Protein AF-A0A7C5TDI0-F1 (afdb_monomer_lite)

Foldseek 3Di:
DDDPPPPPPDFFEDDAADDQDPVADLVLLQVLQVVLLVCVLVVHHLCVDPSNVPRPLVRQVVRQLVQVVVPGLEYEGNCSDDQLCLPVVQQVVQVVVVHSDRDPSSNDDSSVVSCVVCFVVSCVVNVHPGHHYDYDHDDPVNSCCVPPVPDD

Structure (mmCIF, N/CA/C/O backbone):
data_AF-A0A7C5TDI0-F1
#
_entry.id   AF-A0A7C5TDI0-F1
#
loop_
_atom_site.group_PDB
_atom_site.id
_atom_site.type_symbol
_atom_site.label_atom_id
_atom_site.label_alt_id
_atom_site.label_comp_id
_atom_site.label_asym_id
_atom_site.label_entity_id
_atom_site.label_seq_id
_atom_site.pdbx_PDB_ins_code
_atom_site.Cartn_x
_atom_site.Cartn_y
_atom_site.Cartn_z
_atom_site.occupancy
_atom_site.B_iso_or_equiv
_atom_site.auth_seq_id
_atom_site.auth_comp_id
_atom_site.auth_asym_id
_atom_site.auth_atom_id
_atom_site.pdbx_PDB_model_num
ATOM 1 N N . MET A 1 1 ? 0.616 -26.001 42.885 1.00 41.47 1 MET A N 1
ATOM 2 C CA . MET A 1 1 ? 1.017 -24.907 41.976 1.00 41.47 1 MET A CA 1
ATOM 3 C C . MET A 1 1 ? 0.473 -25.224 40.598 1.00 41.47 1 MET A C 1
ATOM 5 O O . MET A 1 1 ? 1.029 -26.074 39.916 1.00 41.47 1 MET A O 1
ATOM 9 N N . ALA A 1 2 ? -0.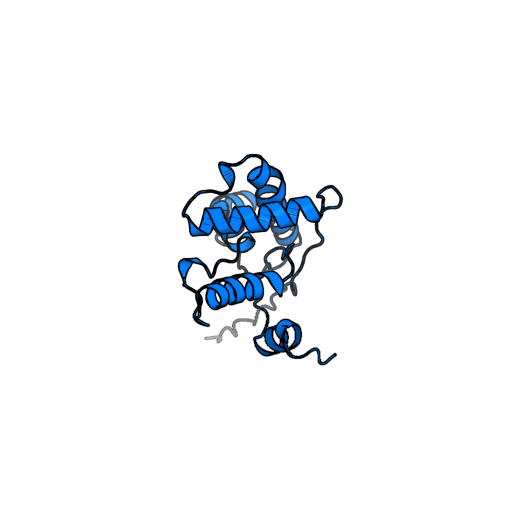681 -24.650 40.252 1.00 41.53 2 ALA A N 1
ATOM 10 C CA . ALA A 1 2 ? -1.329 -24.914 38.975 1.00 41.53 2 ALA A CA 1
ATOM 11 C C . ALA A 1 2 ? -0.509 -24.274 37.848 1.00 41.53 2 ALA A C 1
ATOM 13 O O . ALA A 1 2 ? -0.346 -23.057 37.801 1.00 41.53 2 ALA A O 1
ATOM 14 N N . SER A 1 3 ? 0.031 -25.126 36.980 1.00 50.91 3 SER A N 1
ATOM 15 C CA . SER A 1 3 ? 0.552 -24.759 35.669 1.00 50.91 3 SER A CA 1
ATOM 16 C C . SER A 1 3 ? -0.575 -24.084 34.893 1.00 50.91 3 SER A C 1
ATOM 18 O O . SER A 1 3 ? -1.553 -24.731 34.514 1.00 50.91 3 SER A O 1
ATOM 20 N N . VAL A 1 4 ? -0.480 -22.765 34.726 1.00 52.19 4 VAL A N 1
ATOM 21 C CA . VAL A 1 4 ? -1.375 -22.017 33.848 1.00 52.19 4 VAL A CA 1
ATOM 22 C C . VAL A 1 4 ? -1.008 -22.427 32.430 1.00 52.19 4 VAL A C 1
ATOM 24 O O . VAL A 1 4 ? -0.027 -21.949 31.861 1.00 52.19 4 VAL A O 1
ATOM 27 N N . ILE A 1 5 ? -1.794 -23.344 31.869 1.00 56.75 5 ILE A N 1
ATOM 28 C CA . ILE A 1 5 ? -1.892 -23.523 30.426 1.00 56.75 5 ILE A CA 1
ATOM 29 C C . ILE A 1 5 ? -2.275 -22.145 29.894 1.00 56.75 5 ILE A C 1
ATOM 31 O O . ILE A 1 5 ? -3.407 -21.698 30.068 1.00 56.75 5 ILE A O 1
ATOM 35 N N . LYS A 1 6 ? -1.300 -21.429 29.332 1.00 57.75 6 LYS A N 1
ATOM 36 C CA . LYS A 1 6 ? -1.540 -20.196 28.590 1.00 57.75 6 LYS A CA 1
ATOM 37 C C . LYS A 1 6 ? -2.499 -20.606 27.478 1.00 57.75 6 LYS A C 1
ATOM 39 O O . LYS A 1 6 ? -2.096 -21.352 26.586 1.00 57.75 6 LYS A O 1
ATOM 44 N N . SER A 1 7 ? -3.778 -20.252 27.601 1.00 61.66 7 SER A N 1
ATOM 45 C CA . SER A 1 7 ? -4.756 -20.554 26.564 1.00 61.66 7 SER A CA 1
ATOM 46 C C . SER A 1 7 ? -4.186 -20.010 25.258 1.00 61.66 7 SER A C 1
ATOM 48 O O . SER A 1 7 ? -3.760 -18.855 25.197 1.00 61.66 7 SER A O 1
ATOM 50 N N . MET A 1 8 ? -4.072 -20.857 24.234 1.00 63.47 8 MET A N 1
ATOM 51 C CA . MET A 1 8 ? -3.774 -20.360 22.897 1.00 63.47 8 MET A CA 1
ATOM 52 C C . MET A 1 8 ? -4.956 -19.484 22.506 1.00 63.47 8 MET A C 1
ATOM 54 O O . MET A 1 8 ? -6.028 -19.985 22.173 1.00 63.47 8 MET A O 1
ATOM 58 N N . GLN A 1 9 ? -4.780 -18.174 22.648 1.00 83.25 9 GLN A N 1
ATOM 59 C CA . GLN A 1 9 ? -5.750 -17.200 22.196 1.00 83.25 9 GLN A CA 1
ATOM 60 C C . GLN A 1 9 ? -5.801 -17.312 20.673 1.00 83.25 9 GLN A C 1
ATOM 62 O O . GLN A 1 9 ? -4.786 -17.137 19.998 1.00 83.25 9 GLN A O 1
ATOM 67 N N . VAL A 1 10 ? -6.964 -17.694 20.149 1.00 90.25 10 VAL A N 1
ATOM 68 C CA . VAL A 1 10 ? -7.213 -17.685 18.708 1.00 90.25 10 VAL A CA 1
ATOM 69 C C . VAL A 1 10 ? -7.169 -16.230 18.264 1.00 90.25 10 VAL A C 1
ATOM 71 O O . VAL A 1 10 ? -7.872 -15.405 18.842 1.00 90.25 10 VAL A O 1
ATOM 74 N N . LEU A 1 11 ? -6.320 -15.935 17.282 1.00 93.19 11 LEU A N 1
ATOM 75 C CA . LEU A 1 11 ? -6.242 -14.620 16.656 1.00 93.19 11 LEU A CA 1
ATOM 76 C C . LEU A 1 11 ? -7.065 -14.631 15.371 1.00 93.19 11 LEU A C 1
ATOM 78 O O . LEU A 1 11 ? -7.027 -15.607 14.618 1.00 93.19 11 LEU A O 1
ATOM 82 N N . VAL A 1 12 ? -7.773 -13.540 15.122 1.00 94.31 12 VAL A N 1
ATOM 83 C CA . VAL A 1 12 ? -8.529 -13.288 13.900 1.00 94.31 12 VAL A CA 1
ATOM 84 C C . VAL A 1 12 ? -7.743 -12.312 13.032 1.00 94.31 12 VAL A C 1
ATOM 86 O O . VAL A 1 12 ? -7.394 -11.211 13.465 1.00 94.31 12 VAL A O 1
ATOM 89 N N . ASP A 1 13 ? -7.466 -12.717 11.798 1.00 94.94 13 ASP A N 1
ATOM 90 C CA . ASP A 1 13 ? -6.820 -11.885 10.791 1.00 94.94 13 ASP A CA 1
ATOM 91 C C . ASP A 1 13 ? -7.668 -11.786 9.520 1.00 94.94 13 ASP A C 1
ATOM 93 O O . ASP A 1 13 ? -8.757 -12.357 9.410 1.00 94.94 13 ASP A O 1
ATOM 97 N N . ASP A 1 14 ? -7.164 -11.029 8.552 1.00 94.38 14 ASP A N 1
ATOM 98 C CA . ASP A 1 14 ? -7.661 -11.049 7.189 1.00 94.38 14 ASP A CA 1
ATOM 99 C C . ASP A 1 14 ? -6.590 -11.500 6.184 1.00 94.38 14 ASP A C 1
ATOM 101 O O . ASP A 1 14 ? -5.370 -11.450 6.398 1.00 94.38 14 ASP A O 1
ATOM 105 N N . VAL A 1 15 ? -7.070 -12.005 5.046 1.00 90.94 15 VAL A N 1
ATOM 106 C CA . VAL A 1 15 ? -6.216 -12.648 4.038 1.00 90.94 15 VAL A CA 1
ATOM 107 C C . VAL A 1 15 ? -5.424 -11.617 3.226 1.00 90.94 15 VAL A C 1
ATOM 109 O O . VAL A 1 15 ? -4.287 -11.885 2.832 1.00 90.94 15 VAL A O 1
ATOM 112 N N . GLY A 1 16 ? -5.983 -10.425 2.993 1.00 87.94 16 GLY A N 1
ATOM 113 C CA . GLY A 1 16 ? -5.320 -9.407 2.181 1.00 87.94 16 GLY A CA 1
ATOM 114 C C . GLY A 1 16 ? -6.200 -8.223 1.798 1.00 87.94 16 GLY A C 1
ATOM 115 O O . GLY A 1 16 ? -6.639 -7.454 2.659 1.00 87.94 16 GLY A O 1
ATOM 116 N N . SER A 1 17 ? -6.394 -8.066 0.488 1.00 93.06 17 SER A N 1
ATOM 117 C CA . SER A 1 17 ? -6.887 -6.840 -0.134 1.00 93.06 17 SER A CA 1
ATOM 118 C C . SER A 1 17 ? -8.190 -6.304 0.436 1.00 93.06 17 SER A C 1
ATOM 120 O O . SER A 1 17 ? -9.145 -7.037 0.686 1.00 93.06 17 SER A O 1
ATOM 122 N N . PHE A 1 18 ? -8.224 -4.989 0.582 1.00 95.94 18 PHE A N 1
ATOM 123 C CA . PHE A 1 18 ? -9.392 -4.194 0.896 1.00 95.94 18 PHE A CA 1
ATOM 124 C C . PHE A 1 18 ? -9.895 -3.530 -0.390 1.00 95.94 18 PHE A C 1
ATOM 126 O O . PHE A 1 18 ? -9.072 -3.139 -1.220 1.00 95.94 18 PHE A O 1
ATOM 133 N N . PRO A 1 19 ? -11.215 -3.392 -0.593 1.00 95.56 19 PRO A N 1
ATOM 134 C CA . PRO A 1 19 ? -11.728 -2.723 -1.780 1.00 95.56 19 PRO A CA 1
ATOM 135 C C . PRO A 1 19 ? -11.233 -1.277 -1.836 1.00 95.56 19 PRO A C 1
ATOM 137 O O . PRO A 1 19 ? -11.282 -0.547 -0.841 1.00 95.56 19 PRO A O 1
ATOM 140 N N . LEU A 1 20 ? -10.771 -0.858 -3.014 1.00 97.06 20 LEU A N 1
ATOM 141 C CA . LEU A 1 20 ? -10.493 0.549 -3.264 1.00 97.06 20 LEU A CA 1
ATOM 142 C C . LEU A 1 20 ? -11.806 1.334 -3.114 1.00 97.06 20 LEU A C 1
ATOM 144 O O . LEU A 1 20 ? -12.800 0.918 -3.706 1.00 97.06 20 LEU A O 1
ATOM 148 N N . PRO A 1 21 ? -11.837 2.443 -2.355 1.00 95.50 21 PRO A N 1
ATOM 149 C CA . PRO A 1 21 ? -13.068 3.207 -2.191 1.00 95.50 21 PRO A CA 1
ATOM 150 C C . PRO A 1 21 ? -13.610 3.719 -3.533 1.00 95.50 21 PRO A C 1
ATOM 152 O O . PRO A 1 21 ? -12.839 4.226 -4.344 1.00 95.50 21 PRO A O 1
ATOM 155 N N . ASP A 1 22 ? -14.930 3.660 -3.733 1.00 94.56 22 ASP A N 1
ATOM 156 C CA . ASP A 1 22 ? -15.588 3.966 -5.020 1.00 94.56 22 ASP A CA 1
ATOM 157 C C . ASP A 1 22 ? -15.311 5.382 -5.551 1.00 94.56 22 ASP A C 1
ATOM 159 O O . ASP A 1 22 ? -15.330 5.629 -6.756 1.00 94.56 22 ASP A O 1
ATOM 163 N N . PHE A 1 23 ? -15.034 6.331 -4.654 1.00 92.50 23 PHE A N 1
ATOM 164 C CA . PHE A 1 23 ? -14.698 7.712 -5.009 1.00 92.50 23 PHE A CA 1
ATOM 165 C C . PHE A 1 23 ? -13.237 7.894 -5.461 1.00 92.50 23 PHE A C 1
ATOM 167 O O . PHE A 1 23 ? -12.849 8.999 -5.844 1.00 92.50 23 PHE A O 1
ATOM 174 N N . VAL A 1 24 ? -12.408 6.848 -5.397 1.00 96.62 24 VAL A N 1
ATOM 175 C CA . VAL A 1 24 ? -11.006 6.871 -5.825 1.00 96.62 24 VAL A CA 1
ATOM 176 C C . VAL A 1 24 ? -10.887 6.233 -7.205 1.00 96.62 24 VAL A C 1
ATOM 178 O O . VAL A 1 24 ? -11.070 5.031 -7.379 1.00 96.62 24 VAL A O 1
ATOM 181 N N . GLU A 1 25 ? -10.503 7.028 -8.203 1.00 97.75 25 GLU A N 1
ATOM 182 C CA . 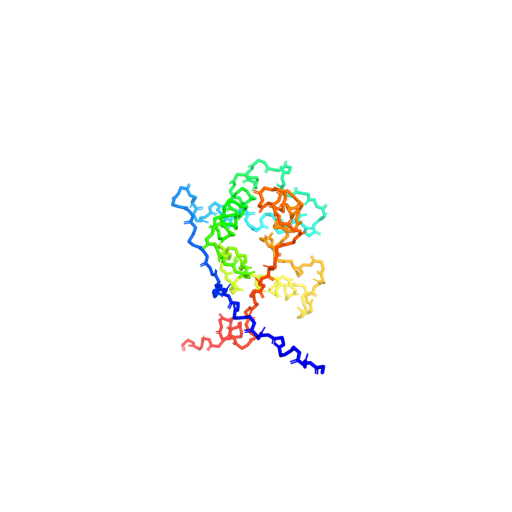GLU A 1 25 ? -10.255 6.506 -9.546 1.00 97.75 25 GLU A CA 1
ATOM 183 C C . GLU A 1 25 ? -9.039 5.561 -9.551 1.00 97.75 25 GLU A C 1
ATOM 185 O O . GLU A 1 25 ? -7.934 5.936 -9.147 1.00 97.75 25 GLU A O 1
ATOM 190 N N . ARG A 1 26 ? -9.217 4.342 -10.085 1.00 97.88 26 ARG A N 1
ATOM 191 C CA . ARG A 1 26 ? -8.160 3.319 -10.165 1.00 97.88 26 ARG A CA 1
ATOM 192 C C . ARG A 1 26 ? -6.866 3.844 -10.786 1.00 97.88 26 ARG A C 1
ATOM 194 O O . ARG A 1 26 ? -5.798 3.678 -10.203 1.00 97.88 26 ARG A O 1
ATOM 201 N N . LYS A 1 27 ? -6.957 4.505 -11.944 1.00 98.12 27 LYS A N 1
ATOM 202 C CA . LYS A 1 27 ? -5.784 5.026 -12.664 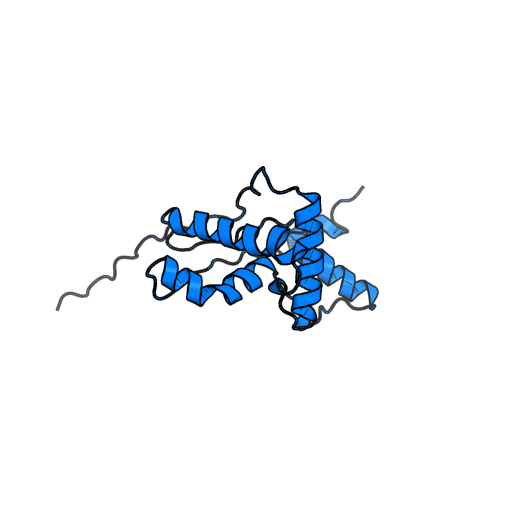1.00 98.12 27 LYS A CA 1
ATOM 203 C C . LYS A 1 27 ? -5.054 6.106 -11.866 1.00 98.12 27 LYS A C 1
ATOM 205 O O . LYS A 1 27 ? -3.825 6.142 -11.873 1.00 98.12 27 LYS A O 1
ATOM 210 N N . ALA A 1 28 ? -5.795 6.962 -11.161 1.00 98.31 28 ALA A N 1
ATOM 211 C CA . ALA A 1 28 ? -5.209 7.986 -10.305 1.00 98.31 28 ALA A CA 1
ATOM 212 C C . ALA A 1 28 ? -4.448 7.357 -9.130 1.00 98.31 28 ALA A C 1
ATOM 214 O O . ALA A 1 28 ? -3.314 7.760 -8.868 1.00 98.31 28 ALA A O 1
ATOM 215 N N . PHE A 1 29 ? -5.022 6.336 -8.482 1.00 98.62 29 PHE A N 1
ATOM 216 C CA . PHE A 1 29 ? -4.345 5.602 -7.412 1.00 98.62 29 PHE A CA 1
ATOM 217 C C . PHE A 1 29 ? -3.077 4.905 -7.914 1.00 98.62 29 PHE A C 1
ATOM 219 O O . PHE A 1 29 ? -2.033 5.023 -7.284 1.00 98.62 29 PHE A O 1
ATOM 226 N N . GLU A 1 30 ? -3.125 4.215 -9.056 1.00 98.44 30 GLU A N 1
ATOM 227 C CA . GLU A 1 30 ? -1.951 3.520 -9.607 1.00 98.44 30 GLU A CA 1
ATOM 228 C C . GLU A 1 30 ? -0.818 4.483 -9.968 1.00 98.44 30 GLU A C 1
ATOM 230 O O . GLU A 1 30 ? 0.341 4.232 -9.633 1.00 98.44 30 GLU A O 1
ATOM 235 N N . LYS A 1 31 ? -1.152 5.625 -10.582 1.00 98.50 31 LYS A N 1
ATOM 236 C CA . LYS A 1 31 ? -0.182 6.693 -10.845 1.00 98.50 31 LYS A CA 1
ATOM 237 C C . LYS A 1 31 ? 0.418 7.227 -9.543 1.00 98.50 31 LYS A C 1
ATOM 239 O O . LYS A 1 31 ? 1.635 7.382 -9.445 1.00 98.50 31 LYS A O 1
ATOM 244 N N . ALA A 1 32 ? -0.424 7.496 -8.545 1.00 98.50 32 ALA A N 1
ATOM 245 C CA . ALA A 1 32 ? 0.015 7.999 -7.250 1.00 98.50 32 ALA A CA 1
ATOM 246 C C . ALA A 1 32 ? 0.887 6.977 -6.505 1.00 98.50 32 ALA A C 1
ATOM 248 O O . ALA A 1 32 ? 1.904 7.354 -5.937 1.00 98.50 32 ALA A O 1
ATOM 249 N N . TYR A 1 33 ? 0.567 5.685 -6.575 1.00 98.56 33 TYR A N 1
ATOM 250 C CA . TYR A 1 33 ? 1.377 4.610 -6.005 1.00 98.56 33 TYR A CA 1
ATOM 251 C C . TYR A 1 33 ? 2.788 4.583 -6.612 1.00 98.56 33 TYR A C 1
ATOM 253 O O . TYR A 1 33 ? 3.776 4.565 -5.875 1.00 98.56 33 TYR A O 1
ATOM 261 N N . ALA A 1 34 ? 2.904 4.623 -7.945 1.00 97.88 34 ALA A N 1
ATOM 262 C CA . ALA A 1 34 ? 4.199 4.609 -8.630 1.00 97.88 34 ALA A CA 1
ATOM 263 C C . ALA A 1 34 ? 5.049 5.845 -8.279 1.00 97.88 34 ALA A C 1
ATOM 265 O O . ALA A 1 34 ? 6.235 5.731 -7.962 1.00 97.88 34 ALA A O 1
ATOM 266 N N . MET A 1 35 ? 4.428 7.026 -8.262 1.00 98.25 35 MET A N 1
ATOM 267 C CA . MET A 1 35 ? 5.077 8.275 -7.854 1.00 98.25 35 MET A CA 1
ATOM 268 C C . MET A 1 35 ? 5.479 8.266 -6.367 1.00 98.25 35 MET A C 1
ATOM 270 O O . MET A 1 35 ? 6.581 8.697 -6.027 1.00 98.25 35 MET A O 1
ATOM 274 N N . ALA A 1 36 ? 4.631 7.739 -5.478 1.00 98.25 36 ALA A N 1
ATOM 275 C CA . ALA A 1 36 ? 4.941 7.596 -4.058 1.00 98.25 36 ALA A CA 1
ATOM 276 C C . ALA A 1 36 ? 6.127 6.654 -3.840 1.00 98.25 36 ALA A C 1
ATOM 278 O O . ALA A 1 36 ? 7.027 6.989 -3.074 1.00 98.25 36 ALA A O 1
ATOM 279 N N . ARG A 1 37 ? 6.183 5.524 -4.561 1.00 97.94 37 ARG A N 1
ATOM 280 C CA . ARG A 1 37 ? 7.347 4.630 -4.547 1.00 97.94 37 ARG A CA 1
ATOM 281 C C . ARG A 1 37 ? 8.621 5.386 -4.913 1.00 97.94 37 ARG A C 1
ATOM 283 O O . ARG A 1 37 ? 9.583 5.312 -4.158 1.00 97.94 37 ARG A O 1
ATOM 290 N N . ALA A 1 38 ? 8.624 6.125 -6.024 1.00 97.06 38 ALA A N 1
ATOM 291 C CA . ALA A 1 38 ? 9.797 6.881 -6.462 1.00 97.06 38 ALA A CA 1
ATOM 292 C C . ALA A 1 38 ? 10.278 7.873 -5.389 1.00 97.06 38 ALA A C 1
ATOM 294 O O . ALA A 1 38 ? 11.458 7.887 -5.050 1.00 97.06 38 ALA A O 1
ATOM 295 N N . ARG A 1 39 ? 9.359 8.632 -4.778 1.00 97.50 39 ARG A N 1
ATOM 296 C CA . ARG A 1 39 ? 9.701 9.562 -3.689 1.00 97.50 39 ARG A CA 1
ATOM 297 C C . ARG A 1 39 ? 10.264 8.858 -2.459 1.00 97.50 39 ARG A C 1
ATOM 299 O O . ARG A 1 39 ? 11.275 9.309 -1.933 1.00 97.50 39 ARG A O 1
ATOM 306 N N . ILE A 1 40 ? 9.655 7.750 -2.029 1.00 97.19 40 ILE A N 1
ATOM 307 C CA . ILE A 1 40 ? 10.133 6.983 -0.869 1.00 97.19 40 ILE A CA 1
ATOM 308 C C . ILE A 1 40 ? 11.547 6.447 -1.125 1.00 97.19 40 ILE A C 1
ATOM 310 O O . ILE A 1 40 ? 12.401 6.546 -0.249 1.00 97.19 40 ILE A O 1
ATOM 314 N N . VAL A 1 41 ? 11.814 5.933 -2.331 1.00 96.75 41 VAL A N 1
ATOM 315 C CA . VAL A 1 41 ? 13.152 5.475 -2.748 1.00 96.75 41 VAL A CA 1
ATOM 316 C C . VAL A 1 41 ? 14.175 6.620 -2.715 1.00 96.75 41 VAL A C 1
ATOM 318 O O . VAL A 1 41 ? 15.328 6.411 -2.347 1.00 96.75 41 VAL A O 1
ATOM 321 N N . GLU A 1 42 ? 13.757 7.840 -3.058 1.00 96.31 42 GLU A N 1
ATOM 322 C CA . GLU A 1 42 ? 14.573 9.060 -2.966 1.00 96.31 42 GLU A CA 1
ATOM 323 C C . GLU A 1 42 ? 14.689 9.627 -1.537 1.00 96.31 42 GLU A C 1
ATOM 325 O O . GLU A 1 42 ? 15.352 10.646 -1.340 1.00 96.31 42 GLU A O 1
ATOM 330 N N . GLY A 1 43 ? 14.047 9.010 -0.539 1.00 95.25 43 GLY A N 1
ATOM 331 C CA . GLY A 1 43 ? 14.026 9.496 0.843 1.00 95.25 43 GLY A CA 1
ATOM 332 C C . GLY A 1 43 ? 13.151 10.736 1.065 1.00 95.25 43 GLY A C 1
ATOM 333 O O . GLY A 1 43 ? 13.322 11.430 2.064 1.00 95.25 43 GLY A O 1
ATOM 334 N N . LYS A 1 44 ? 12.227 11.034 0.144 1.00 96.25 44 LYS A N 1
ATOM 335 C CA . LYS A 1 44 ? 11.275 12.152 0.235 1.00 96.25 44 LYS A CA 1
ATOM 336 C C . LYS A 1 44 ? 9.938 11.679 0.797 1.00 96.25 44 LYS A C 1
ATOM 338 O O . LYS A 1 44 ? 9.480 10.584 0.468 1.00 96.25 44 LYS A O 1
ATOM 343 N N . ASP A 1 45 ? 9.269 12.532 1.570 1.00 94.81 45 ASP A N 1
ATOM 344 C CA . ASP A 1 45 ? 7.922 12.241 2.059 1.00 94.81 45 ASP A CA 1
ATOM 345 C C . ASP A 1 45 ? 6.907 12.372 0.897 1.00 94.81 45 ASP A C 1
ATOM 347 O O . ASP A 1 45 ? 6.898 13.383 0.178 1.00 94.81 45 ASP A O 1
ATOM 351 N N . PRO A 1 46 ? 6.059 11.356 0.638 1.00 94.00 46 PRO A N 1
ATOM 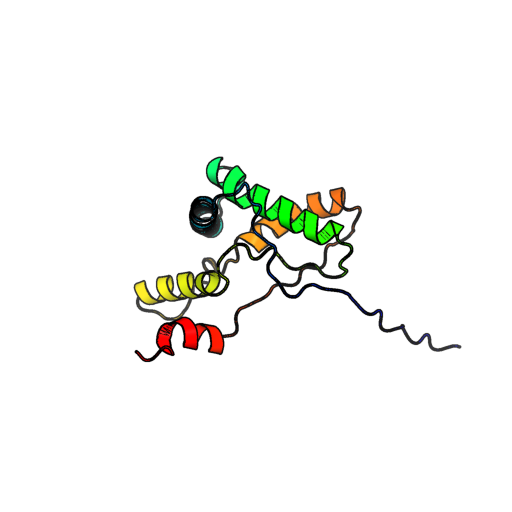352 C CA . PRO A 1 46 ? 4.939 11.483 -0.289 1.00 94.00 46 PRO A CA 1
ATOM 353 C C . PRO A 1 46 ? 3.923 12.557 0.117 1.00 94.00 46 PRO A C 1
ATOM 355 O O . PRO A 1 46 ? 3.220 13.058 -0.753 1.00 94.00 46 PRO A O 1
ATOM 358 N N . LYS A 1 47 ? 3.835 12.926 1.402 1.00 95.06 47 LYS A N 1
ATOM 359 C CA . LYS A 1 47 ? 2.888 13.938 1.900 1.00 95.06 47 LYS A CA 1
ATOM 360 C C . LYS A 1 47 ? 3.177 15.356 1.405 1.00 95.06 47 LYS A C 1
ATOM 362 O O . LYS A 1 47 ? 2.265 16.176 1.410 1.00 95.06 47 LYS A O 1
ATOM 367 N N . ASP A 1 48 ? 4.399 15.625 0.944 1.00 95.06 48 ASP A N 1
ATOM 368 C CA . ASP A 1 48 ? 4.792 16.928 0.389 1.00 95.06 48 ASP A CA 1
ATOM 369 C C . ASP A 1 48 ? 4.152 17.220 -0.981 1.00 95.06 48 ASP A C 1
ATOM 371 O O . ASP A 1 48 ? 4.257 18.330 -1.498 1.00 95.06 48 ASP A O 1
ATOM 375 N N . ASP A 1 49 ? 3.530 16.217 -1.605 1.00 97.81 49 ASP A N 1
ATOM 376 C CA . ASP A 1 49 ? 2.858 16.327 -2.894 1.00 97.81 49 ASP A CA 1
ATOM 377 C C . ASP A 1 49 ? 1.345 16.153 -2.696 1.00 97.81 49 ASP A C 1
ATOM 379 O O . ASP A 1 49 ? 0.878 15.111 -2.237 1.00 97.81 49 ASP A O 1
ATOM 383 N N . GLU A 1 50 ? 0.559 17.176 -3.045 1.00 98.06 50 GLU A N 1
ATOM 384 C CA . GLU A 1 50 ? -0.895 17.180 -2.832 1.00 98.06 50 GLU A CA 1
ATOM 385 C C . GLU A 1 50 ? -1.604 16.039 -3.581 1.00 98.06 50 GLU A C 1
ATOM 387 O O . GLU A 1 50 ? -2.553 15.431 -3.069 1.00 98.06 50 GLU A O 1
ATOM 392 N N . PHE A 1 51 ? -1.125 15.695 -4.781 1.00 98.25 51 PHE A N 1
ATOM 393 C CA . PHE A 1 51 ? -1.686 14.601 -5.565 1.00 98.25 51 PHE A CA 1
ATOM 394 C C . PHE A 1 51 ? -1.438 13.256 -4.873 1.00 98.25 51 PHE A C 1
ATOM 396 O O . PHE A 1 51 ? -2.357 12.433 -4.801 1.00 98.25 51 PHE A O 1
ATOM 403 N N . LEU A 1 52 ? -0.246 13.039 -4.317 1.00 98.44 52 LEU A N 1
ATOM 404 C CA . LEU A 1 52 ? 0.073 11.838 -3.540 1.00 98.44 52 LEU A CA 1
ATOM 405 C C . LEU A 1 52 ? -0.658 11.788 -2.203 1.00 98.44 52 LEU A C 1
ATOM 407 O O . LEU A 1 52 ? -1.170 10.731 -1.821 1.00 98.44 52 LEU A O 1
ATOM 411 N N . LEU A 1 53 ? -0.754 12.924 -1.514 1.00 98.19 53 LEU A N 1
ATOM 412 C CA . LEU A 1 53 ? -1.475 13.037 -0.256 1.00 98.19 53 LEU A CA 1
ATOM 413 C C . LEU A 1 53 ? -2.935 12.602 -0.437 1.00 98.19 53 LEU A C 1
ATOM 415 O O . LEU A 1 53 ? -3.436 11.760 0.312 1.00 98.19 53 LEU A O 1
ATOM 419 N N . ARG A 1 54 ? -3.602 13.125 -1.474 1.00 97.88 54 ARG A N 1
ATOM 420 C CA . ARG A 1 54 ? -5.017 12.856 -1.751 1.00 97.88 54 ARG A CA 1
ATOM 421 C C . ARG A 1 54 ? -5.268 11.461 -2.313 1.00 97.88 54 ARG A C 1
ATOM 423 O O . ARG A 1 54 ? -6.163 10.776 -1.830 1.00 97.88 54 ARG A O 1
ATOM 430 N N . ASN A 1 55 ? -4.524 11.056 -3.342 1.00 98.25 55 ASN A N 1
ATOM 431 C CA . ASN A 1 55 ? -4.860 9.867 -4.136 1.00 98.25 55 ASN A CA 1
ATOM 432 C C . ASN A 1 55 ? -4.130 8.598 -3.678 1.00 98.25 55 ASN A C 1
ATOM 434 O O . ASN A 1 55 ? -4.427 7.526 -4.194 1.00 98.25 55 ASN A O 1
ATOM 438 N N . PHE A 1 56 ? -3.198 8.696 -2.726 1.00 98.56 56 PHE A N 1
ATOM 439 C CA . PHE A 1 56 ? -2.467 7.544 -2.202 1.00 98.56 56 PHE A CA 1
ATOM 440 C C . PHE A 1 56 ? -2.430 7.529 -0.670 1.00 98.56 56 PHE A C 1
ATOM 442 O O . PHE A 1 56 ? -3.043 6.654 -0.062 1.00 98.56 56 PHE A O 1
ATOM 449 N N . HIS A 1 57 ? -1.784 8.509 -0.030 1.00 98.38 57 HIS A N 1
ATOM 450 C CA . HIS A 1 57 ? -1.558 8.499 1.422 1.00 98.38 57 HIS A CA 1
ATOM 451 C C . HIS A 1 57 ? -2.869 8.416 2.220 1.00 98.38 57 HIS A C 1
ATOM 453 O O . HIS A 1 57 ? -3.057 7.503 3.026 1.00 98.38 57 HIS A O 1
ATOM 459 N N . ASN A 1 58 ? -3.805 9.337 1.969 1.00 97.94 58 ASN A N 1
ATOM 460 C CA . ASN A 1 58 ? -5.074 9.381 2.697 1.00 97.94 58 ASN A CA 1
ATOM 461 C C . ASN A 1 58 ? -5.958 8.166 2.396 1.00 97.94 58 ASN A C 1
ATOM 463 O O . ASN A 1 58 ? -6.638 7.679 3.296 1.00 97.94 58 ASN A O 1
ATOM 467 N N . VAL A 1 59 ? -5.908 7.639 1.169 1.00 98.44 59 VAL A N 1
ATOM 468 C CA . VAL A 1 59 ? -6.653 6.434 0.770 1.00 98.44 59 VAL A CA 1
ATOM 469 C C . VAL A 1 59 ? -6.154 5.210 1.538 1.00 98.44 59 VAL A C 1
ATOM 471 O O . VAL A 1 59 ? -6.957 4.482 2.128 1.00 98.44 59 VAL A O 1
ATOM 474 N N . VAL A 1 60 ? -4.834 5.007 1.582 1.00 98.38 60 VAL A N 1
ATOM 475 C CA . VAL A 1 60 ? -4.201 3.902 2.318 1.00 98.38 60 VAL A CA 1
ATOM 476 C C . VAL A 1 60 ? -4.494 4.022 3.808 1.00 98.38 60 VAL A C 1
ATOM 478 O O . VAL A 1 60 ? -4.972 3.063 4.410 1.00 98.38 60 VAL A O 1
ATOM 481 N N . LYS A 1 61 ? -4.281 5.207 4.394 1.00 97.88 61 LYS A N 1
ATOM 482 C CA . LYS A 1 61 ? -4.545 5.457 5.815 1.00 97.88 61 LYS A CA 1
ATOM 483 C C . LYS A 1 61 ? -6.005 5.190 6.180 1.00 97.88 61 LYS A C 1
ATOM 485 O O . LYS A 1 61 ? -6.262 4.477 7.146 1.00 97.88 61 LYS A O 1
ATOM 490 N N . ALA A 1 62 ? -6.953 5.737 5.419 1.00 97.50 62 ALA A N 1
ATOM 491 C CA . ALA A 1 62 ? -8.378 5.560 5.687 1.00 97.50 62 ALA A CA 1
ATOM 492 C C . ALA A 1 62 ? -8.797 4.086 5.584 1.00 97.50 62 ALA A C 1
ATOM 494 O O . ALA A 1 62 ? -9.525 3.592 6.441 1.00 97.50 62 ALA A O 1
ATOM 495 N N . SER A 1 63 ? -8.286 3.370 4.580 1.00 97.94 63 SER A N 1
ATOM 496 C CA . SER A 1 63 ? -8.591 1.948 4.382 1.00 97.94 63 SER A CA 1
ATOM 497 C C . SER A 1 63 ? -7.994 1.078 5.485 1.00 97.94 63 SER A C 1
ATOM 499 O O . SER A 1 63 ? -8.674 0.210 6.021 1.00 97.94 63 SER A O 1
ATOM 501 N N . PHE A 1 64 ? -6.743 1.336 5.876 1.00 97.88 64 PHE A N 1
ATOM 502 C CA . PHE A 1 64 ? -6.109 0.621 6.981 1.00 97.88 64 PHE A CA 1
ATOM 503 C C . PHE A 1 64 ? -6.837 0.881 8.303 1.00 97.88 64 PHE A C 1
ATOM 505 O O . PHE A 1 64 ? -7.144 -0.059 9.029 1.00 97.88 64 PHE A O 1
ATOM 512 N N . MET A 1 65 ? -7.213 2.135 8.571 1.00 97.12 65 MET A N 1
ATOM 513 C CA . MET A 1 65 ? -8.007 2.495 9.746 1.00 97.12 65 MET A CA 1
ATOM 514 C C . MET A 1 65 ? -9.365 1.779 9.769 1.00 97.12 65 MET A C 1
ATOM 516 O O . MET A 1 65 ? -9.790 1.307 10.822 1.00 97.12 65 MET A O 1
ATOM 520 N N . ALA A 1 66 ? -10.042 1.665 8.622 1.00 96.38 66 ALA A N 1
ATOM 521 C CA . ALA A 1 66 ? -11.287 0.907 8.520 1.00 96.38 66 ALA A CA 1
ATOM 522 C C . ALA A 1 66 ? -11.084 -0.578 8.869 1.00 96.38 66 ALA A C 1
ATOM 524 O O . ALA A 1 66 ? -11.888 -1.135 9.613 1.00 96.38 66 ALA A O 1
ATOM 525 N N . LYS A 1 67 ? -9.986 -1.198 8.408 1.00 96.44 67 LYS A N 1
ATOM 526 C CA . LYS A 1 67 ? -9.636 -2.583 8.769 1.00 96.44 67 LYS A CA 1
ATOM 527 C C . LYS A 1 67 ? -9.332 -2.725 10.265 1.00 96.44 67 LYS A C 1
ATOM 529 O O . LYS A 1 67 ? -9.853 -3.639 10.892 1.00 96.44 67 LYS A O 1
ATOM 534 N N . CYS A 1 68 ? -8.576 -1.801 10.865 1.00 96.00 68 CYS A N 1
ATOM 535 C CA . CYS A 1 68 ? -8.318 -1.812 12.312 1.00 96.00 68 CYS A CA 1
ATOM 536 C C . CYS A 1 68 ? -9.614 -1.735 13.131 1.00 96.00 68 CYS A C 1
ATOM 538 O O . CYS A 1 68 ? -9.787 -2.459 14.107 1.00 96.00 68 CYS A O 1
ATOM 540 N N . LYS A 1 69 ? -10.560 -0.889 12.709 1.00 95.88 69 LYS A N 1
ATOM 541 C CA . LYS A 1 69 ? -11.853 -0.715 13.386 1.00 95.88 69 LYS A CA 1
ATOM 542 C C . LYS A 1 69 ? -12.825 -1.882 13.184 1.00 95.88 69 LYS A C 1
ATOM 544 O O . LYS A 1 69 ? -13.865 -1.903 13.833 1.00 95.88 69 LYS A O 1
ATOM 549 N N . ALA A 1 70 ? -12.498 -2.850 12.327 1.00 94.94 70 ALA A N 1
ATOM 550 C CA . ALA A 1 70 ? -13.314 -4.044 12.117 1.00 94.94 70 ALA A CA 1
ATOM 551 C C . ALA A 1 70 ? -13.175 -5.088 13.244 1.00 94.94 70 ALA A C 1
ATOM 553 O O . ALA A 1 70 ? -13.907 -6.074 13.240 1.00 94.94 70 ALA A O 1
ATOM 554 N N . GLY A 1 71 ? -12.263 -4.880 14.205 1.00 91.88 71 GLY A N 1
ATOM 555 C CA . GLY A 1 71 ? -12.064 -5.784 15.343 1.00 91.88 71 GLY A CA 1
ATOM 556 C C . GLY A 1 71 ? -11.144 -6.975 15.055 1.00 91.88 71 GLY A C 1
ATOM 557 O O . GLY A 1 71 ? -11.260 -7.998 15.721 1.00 91.88 71 GLY A O 1
ATOM 558 N N . LEU A 1 72 ? -10.256 -6.859 14.061 1.00 93.50 72 LEU A N 1
ATOM 559 C CA . LEU A 1 72 ? -9.225 -7.861 13.769 1.00 93.50 72 LEU A CA 1
ATOM 560 C C . LEU A 1 72 ? -8.076 -7.769 14.786 1.00 93.50 72 LEU A C 1
ATOM 562 O O . LEU A 1 72 ? -7.639 -6.668 15.123 1.00 93.50 72 LEU A O 1
ATOM 566 N N . ASP A 1 73 ? -7.534 -8.913 15.206 1.00 94.25 73 ASP A N 1
ATOM 567 C CA . ASP A 1 73 ? -6.363 -8.970 16.092 1.00 94.25 73 ASP A CA 1
ATOM 568 C C . ASP A 1 73 ? -5.063 -8.655 15.336 1.00 94.25 73 ASP A C 1
ATOM 570 O O . ASP A 1 73 ? -4.139 -8.038 15.874 1.00 94.25 73 ASP A O 1
ATOM 574 N N . VAL A 1 74 ? -4.980 -9.094 14.075 1.00 95.56 74 VAL A N 1
ATOM 575 C CA . VAL A 1 74 ? -3.847 -8.836 13.179 1.00 95.56 74 VAL A CA 1
ATOM 576 C C . VAL A 1 74 ? -4.375 -8.314 11.853 1.00 95.56 74 VAL A C 1
ATOM 578 O O . VAL A 1 74 ? -5.083 -9.008 11.129 1.00 95.56 74 VAL A O 1
ATOM 581 N N . VAL A 1 75 ? -4.007 -7.081 11.520 1.00 96.19 75 VAL A N 1
ATOM 582 C CA . VAL A 1 75 ? -4.545 -6.374 10.355 1.00 96.19 75 VAL A CA 1
ATOM 583 C C . VAL A 1 75 ? -3.561 -6.484 9.197 1.00 96.19 75 VAL A C 1
ATOM 585 O O . VAL A 1 75 ? -2.357 -6.315 9.389 1.00 96.19 75 VAL A O 1
ATOM 588 N N . ASN A 1 76 ? -4.031 -6.741 7.979 1.00 96.75 76 ASN A N 1
ATOM 589 C CA . ASN A 1 76 ? -3.208 -6.617 6.776 1.00 96.75 76 ASN A CA 1
ATOM 590 C C . ASN A 1 76 ? -3.197 -5.179 6.234 1.00 96.75 76 ASN A C 1
ATOM 592 O O . ASN A 1 76 ? -4.129 -4.403 6.453 1.00 96.75 76 ASN A O 1
ATOM 596 N N . TYR A 1 77 ? -2.166 -4.812 5.472 1.00 97.38 77 TYR A N 1
ATOM 597 C CA . TYR A 1 77 ? -2.215 -3.565 4.708 1.00 97.38 77 TYR A CA 1
ATOM 598 C C . TYR A 1 77 ? -3.301 -3.640 3.612 1.00 97.38 77 TYR A C 1
ATOM 600 O O . TYR A 1 77 ? -3.696 -4.739 3.216 1.00 97.38 77 TYR A O 1
ATOM 608 N N . PRO A 1 78 ? -3.823 -2.499 3.122 1.00 97.31 78 PRO A N 1
ATOM 609 C CA . PRO A 1 78 ? -4.977 -2.502 2.223 1.00 97.31 78 PRO A CA 1
ATOM 610 C C . PRO A 1 78 ? -4.774 -3.243 0.895 1.00 97.31 78 PRO A C 1
ATOM 612 O O . PRO A 1 78 ? -5.752 -3.762 0.375 1.00 97.31 78 PRO A O 1
ATOM 615 N N . GLN A 1 79 ? -3.549 -3.331 0.366 1.00 97.00 79 GLN A N 1
ATOM 616 C CA . GLN A 1 79 ? -3.231 -3.985 -0.918 1.00 97.00 79 GLN A CA 1
ATOM 617 C C . GLN A 1 79 ? -4.095 -3.454 -2.069 1.00 97.00 79 GLN A C 1
ATOM 619 O O . GLN A 1 79 ? -4.682 -4.210 -2.842 1.00 97.00 79 GLN A O 1
ATOM 624 N N . HIS A 1 80 ? -4.176 -2.129 -2.179 1.00 97.94 80 HIS A N 1
ATOM 625 C CA . HIS A 1 80 ? -4.911 -1.459 -3.255 1.00 97.94 80 HIS A CA 1
ATOM 626 C C . HIS A 1 80 ? -4.198 -1.544 -4.605 1.00 97.94 80 HIS A C 1
ATOM 628 O O . HIS A 1 80 ? -4.807 -1.297 -5.651 1.00 97.94 80 HIS A O 1
ATOM 634 N N . TYR A 1 81 ? -2.891 -1.795 -4.607 1.00 97.44 81 TYR A N 1
ATOM 635 C CA . TYR A 1 81 ? -2.113 -1.988 -5.828 1.00 97.44 81 TYR A CA 1
ATOM 636 C C . TYR A 1 81 ? -2.064 -3.457 -6.256 1.00 97.44 81 TYR A C 1
ATOM 638 O O . TYR A 1 81 ? -2.185 -4.357 -5.428 1.00 97.44 81 TYR A O 1
ATOM 646 N N . ASP A 1 82 ? -1.858 -3.708 -7.553 1.00 95.50 82 ASP A N 1
ATOM 647 C CA . ASP A 1 82 ? -1.702 -5.075 -8.053 1.00 95.50 82 ASP A CA 1
ATOM 648 C C . ASP A 1 82 ? -0.492 -5.736 -7.370 1.00 95.50 82 ASP A C 1
ATOM 650 O O . ASP A 1 82 ? 0.656 -5.292 -7.492 1.00 95.50 82 ASP A O 1
ATOM 654 N N . ILE A 1 83 ? -0.776 -6.807 -6.626 1.00 92.69 83 ILE A N 1
ATOM 655 C CA . ILE A 1 83 ? 0.202 -7.483 -5.776 1.00 92.69 83 ILE A CA 1
ATOM 656 C C . ILE A 1 83 ? 1.317 -8.159 -6.583 1.00 92.69 83 ILE A C 1
ATOM 658 O O . ILE A 1 83 ? 2.378 -8.423 -6.031 1.00 92.69 83 ILE A O 1
ATOM 662 N N . ARG A 1 84 ? 1.131 -8.438 -7.879 1.00 94.25 84 ARG A N 1
ATOM 663 C CA . ARG A 1 84 ? 2.204 -8.941 -8.748 1.00 94.25 84 ARG A CA 1
ATOM 664 C C . ARG A 1 84 ? 3.065 -7.775 -9.211 1.00 94.25 84 ARG A C 1
ATOM 666 O O . ARG A 1 84 ? 4.272 -7.799 -8.977 1.00 94.25 84 ARG A O 1
ATOM 673 N N . ARG A 1 85 ? 2.450 -6.717 -9.758 1.00 95.25 85 ARG A N 1
ATOM 674 C CA . ARG A 1 85 ? 3.146 -5.497 -10.218 1.00 95.25 85 ARG A CA 1
ATOM 675 C C . ARG A 1 85 ? 4.009 -4.875 -9.126 1.00 95.25 85 ARG A C 1
ATOM 677 O O . ARG A 1 85 ? 5.128 -4.457 -9.401 1.00 95.25 85 ARG A O 1
ATOM 684 N N . GLN A 1 86 ? 3.544 -4.902 -7.875 1.00 95.38 86 GLN A N 1
ATOM 685 C CA . GLN A 1 86 ? 4.305 -4.442 -6.710 1.00 95.38 86 GLN A CA 1
ATOM 686 C C . GLN A 1 86 ? 5.726 -5.031 -6.624 1.00 95.38 86 GLN A C 1
ATOM 688 O O . GLN A 1 86 ? 6.638 -4.335 -6.163 1.00 95.38 86 GLN A O 1
ATOM 693 N N . PHE A 1 87 ? 5.915 -6.283 -7.046 1.00 95.19 87 PHE A N 1
ATOM 694 C CA . PHE A 1 87 ? 7.215 -6.955 -7.042 1.00 95.19 87 PHE A CA 1
ATOM 695 C C . PHE A 1 87 ? 7.845 -7.010 -8.438 1.00 95.19 87 PHE A C 1
ATOM 697 O O . PHE A 1 87 ? 9.050 -6.804 -8.559 1.00 95.19 87 PHE A O 1
ATOM 704 N N . THR A 1 88 ? 7.069 -7.240 -9.503 1.00 94.12 88 THR A N 1
ATOM 705 C CA . THR A 1 88 ? 7.636 -7.370 -10.856 1.00 94.12 88 THR A CA 1
ATOM 706 C C . THR A 1 88 ? 8.204 -6.055 -11.382 1.00 94.12 88 THR A C 1
ATOM 708 O O . THR A 1 88 ? 9.247 -6.074 -12.025 1.00 94.12 88 THR A O 1
ATOM 711 N N . GLU A 1 89 ? 7.617 -4.900 -11.051 1.00 94.38 89 GLU A N 1
ATOM 712 C CA . GLU A 1 89 ? 8.109 -3.592 -11.518 1.00 94.38 89 GLU A CA 1
ATOM 713 C C . GLU A 1 89 ? 9.543 -3.301 -11.039 1.00 94.38 89 GLU A C 1
ATOM 715 O O . GLU A 1 89 ? 10.359 -2.776 -11.796 1.00 94.38 89 GLU A O 1
ATOM 720 N N . VAL A 1 90 ? 9.900 -3.691 -9.810 1.00 94.25 90 VAL A N 1
ATOM 721 C CA . VAL A 1 90 ? 11.274 -3.504 -9.302 1.00 94.25 90 VAL A CA 1
ATOM 722 C C . VAL A 1 90 ? 12.255 -4.530 -9.840 1.00 94.25 90 VAL A C 1
ATOM 724 O O . VAL A 1 90 ? 13.423 -4.199 -10.044 1.00 94.25 90 VAL A O 1
ATOM 727 N N . ILE A 1 91 ? 11.790 -5.749 -10.117 1.00 94.19 91 ILE A N 1
ATOM 728 C CA . ILE A 1 91 ? 12.596 -6.767 -10.794 1.00 94.19 91 ILE A CA 1
ATOM 729 C C . ILE A 1 91 ? 12.906 -6.300 -12.221 1.00 94.19 91 ILE A C 1
ATOM 731 O O . ILE A 1 91 ? 14.069 -6.302 -12.616 1.00 94.19 91 ILE A O 1
ATOM 735 N N . HIS A 1 92 ? 11.911 -5.807 -12.964 1.00 93.31 92 HIS A N 1
ATOM 736 C CA . HIS A 1 92 ? 12.113 -5.256 -14.305 1.00 93.31 92 HIS A CA 1
ATOM 737 C C . HIS A 1 92 ? 13.067 -4.059 -14.301 1.00 93.31 92 HIS A C 1
ATOM 739 O O . HIS A 1 92 ? 13.989 -4.028 -15.110 1.00 93.31 92 HIS A O 1
ATOM 745 N N . LYS A 1 93 ? 12.947 -3.143 -13.332 1.00 93.81 93 LYS A N 1
ATOM 746 C CA . LYS A 1 93 ? 13.904 -2.037 -13.161 1.00 93.81 93 LYS A CA 1
ATOM 747 C C . LYS A 1 93 ? 15.347 -2.525 -12.961 1.00 93.81 93 LYS A C 1
ATOM 749 O O . LYS A 1 93 ? 16.290 -1.894 -13.437 1.00 93.81 93 LYS A O 1
ATOM 754 N N . ALA A 1 94 ? 15.551 -3.633 -12.247 1.00 94.50 94 ALA A N 1
ATOM 755 C CA . ALA A 1 94 ? 16.872 -4.248 -12.124 1.00 94.50 94 ALA A CA 1
ATOM 756 C C . ALA A 1 94 ? 17.335 -4.842 -13.468 1.00 94.50 94 ALA A C 1
ATOM 758 O O . ALA A 1 94 ? 18.474 -4.608 -13.882 1.00 94.50 94 ALA A O 1
ATOM 759 N N . MET A 1 95 ? 16.440 -5.534 -14.182 1.00 93.88 95 MET A N 1
ATOM 760 C CA . MET A 1 95 ? 16.725 -6.153 -15.484 1.00 93.88 95 MET A CA 1
ATOM 761 C C . MET A 1 95 ? 17.097 -5.124 -16.553 1.00 93.88 95 MET A C 1
ATOM 763 O O . MET A 1 95 ? 18.027 -5.356 -17.319 1.00 93.88 95 MET A O 1
ATOM 767 N N . GLU A 1 96 ? 16.440 -3.964 -16.568 1.00 94.25 96 GLU A N 1
ATOM 768 C CA . GLU A 1 96 ? 16.766 -2.832 -17.449 1.00 94.25 96 GLU A CA 1
ATOM 769 C C . GLU A 1 96 ? 18.193 -2.309 -17.227 1.00 94.25 96 GLU A C 1
ATOM 771 O O . GLU A 1 96 ? 18.818 -1.778 -18.142 1.00 94.25 96 GLU A O 1
ATOM 776 N N . ARG A 1 97 ? 18.749 -2.505 -16.025 1.00 93.38 97 ARG A N 1
ATOM 777 C CA . ARG A 1 97 ? 20.152 -2.207 -15.698 1.00 93.38 97 ARG A CA 1
ATOM 778 C C . ARG A 1 97 ? 21.106 -3.368 -16.002 1.00 93.38 97 ARG A C 1
ATOM 780 O O . ARG A 1 97 ? 22.291 -3.267 -15.691 1.00 93.38 97 ARG A O 1
ATOM 787 N N . GLY A 1 98 ? 20.606 -4.468 -16.564 1.00 93.88 98 GLY A N 1
ATOM 788 C CA . GLY A 1 98 ? 21.379 -5.666 -16.889 1.00 93.88 98 GLY A CA 1
ATOM 789 C C . GLY A 1 98 ? 21.636 -6.604 -15.705 1.00 93.88 98 GLY A C 1
ATOM 790 O O . GLY A 1 98 ? 22.601 -7.363 -15.742 1.00 93.88 98 GLY A O 1
ATOM 791 N N . THR A 1 99 ? 20.822 -6.561 -14.643 1.00 93.25 99 THR A N 1
ATOM 792 C CA . THR A 1 99 ? 20.975 -7.434 -13.464 1.00 93.25 99 THR A CA 1
ATOM 793 C C . THR A 1 99 ? 19.639 -7.998 -12.978 1.00 93.25 99 THR A C 1
ATOM 795 O O . THR A 1 99 ? 18.589 -7.420 -13.207 1.00 93.25 99 THR A O 1
ATOM 798 N N . TYR A 1 100 ? 19.664 -9.120 -12.259 1.00 87.81 100 TYR A N 1
ATOM 799 C CA . TYR A 1 100 ? 18.486 -9.662 -11.562 1.00 87.81 100 TYR A CA 1
ATOM 800 C C . TYR A 1 100 ? 18.469 -9.313 -10.067 1.00 87.81 100 TYR A C 1
ATOM 802 O O . TYR A 1 100 ? 17.573 -9.727 -9.335 1.00 87.81 100 TYR A O 1
ATOM 810 N N . ILE A 1 101 ? 19.467 -8.560 -9.597 1.00 94.56 101 ILE A N 1
ATOM 811 C CA . ILE A 1 101 ? 19.595 -8.172 -8.193 1.00 94.56 101 ILE A CA 1
ATOM 812 C C . ILE A 1 101 ? 18.920 -6.815 -7.994 1.00 94.56 101 ILE A C 1
ATOM 814 O O . ILE A 1 101 ? 19.421 -5.784 -8.447 1.00 94.56 101 ILE A O 1
ATOM 818 N N . VAL A 1 102 ? 17.783 -6.828 -7.301 1.00 94.19 102 VAL A N 1
ATOM 819 C CA . VAL A 1 102 ? 17.078 -5.614 -6.876 1.00 94.19 102 VAL A CA 1
ATOM 820 C C . VAL A 1 102 ? 17.886 -4.924 -5.778 1.00 94.19 102 VAL A C 1
ATOM 822 O O . VAL A 1 102 ? 18.313 -5.561 -4.814 1.00 94.19 102 VAL A O 1
ATOM 825 N N . ASP A 1 103 ? 18.098 -3.617 -5.921 1.00 94.06 103 ASP A N 1
ATOM 826 C CA . ASP A 1 103 ? 18.721 -2.803 -4.878 1.00 94.06 103 ASP A CA 1
ATOM 827 C C . ASP A 1 103 ? 17.792 -2.742 -3.658 1.00 94.06 103 ASP A C 1
ATOM 829 O O . ASP A 1 103 ? 16.586 -2.528 -3.797 1.00 94.06 103 ASP A O 1
ATOM 833 N N . TYR A 1 104 ? 18.343 -2.897 -2.454 1.00 93.62 104 TYR A N 1
ATOM 834 C CA . TYR A 1 104 ? 17.565 -2.855 -1.217 1.00 93.62 104 TYR A CA 1
ATOM 835 C C . TYR A 1 104 ? 16.743 -1.564 -1.092 1.00 93.62 104 TYR A C 1
ATOM 837 O O . TYR A 1 104 ? 15.619 -1.595 -0.592 1.00 93.62 104 TYR A O 1
ATOM 845 N N . ARG A 1 105 ? 17.255 -0.437 -1.606 1.00 94.12 105 ARG A N 1
ATOM 846 C CA . ARG A 1 105 ? 16.523 0.839 -1.603 1.00 94.12 105 ARG A CA 1
ATOM 847 C C . ARG A 1 105 ? 15.240 0.801 -2.436 1.00 94.12 105 ARG A C 1
ATOM 849 O O . ARG A 1 105 ? 14.313 1.539 -2.136 1.00 94.12 105 ARG A O 1
ATOM 856 N N . ASP A 1 106 ? 15.195 -0.035 -3.474 1.00 94.44 106 ASP A N 1
ATOM 857 C CA . ASP A 1 106 ? 14.052 -0.185 -4.377 1.00 94.44 106 ASP A CA 1
ATOM 858 C C . ASP A 1 106 ? 13.024 -1.203 -3.837 1.00 94.44 106 ASP A C 1
ATOM 860 O O . ASP A 1 106 ? 11.871 -1.206 -4.274 1.00 94.44 106 ASP A O 1
ATOM 864 N N . ALA A 1 107 ? 13.400 -2.035 -2.855 1.00 93.75 107 ALA A N 1
ATOM 865 C CA . ALA A 1 107 ? 12.572 -3.080 -2.245 1.00 93.75 107 ALA A CA 1
ATOM 866 C C . ALA A 1 107 ? 11.543 -2.523 -1.236 1.00 93.75 107 ALA A C 1
ATOM 868 O O . ALA A 1 107 ? 11.499 -2.901 -0.065 1.00 93.75 107 ALA A O 1
ATOM 869 N N . VAL A 1 108 ? 10.699 -1.602 -1.700 1.00 95.56 108 VAL A N 1
ATOM 870 C CA . VAL A 1 108 ? 9.710 -0.881 -0.890 1.00 95.56 108 VAL A CA 1
ATOM 871 C C . VAL A 1 108 ? 8.292 -1.331 -1.238 1.00 95.56 108 VAL A C 1
ATOM 873 O O . VAL A 1 108 ? 7.929 -1.424 -2.410 1.00 95.56 108 VAL A O 1
ATOM 876 N N . ILE A 1 109 ? 7.462 -1.526 -0.209 1.00 97.50 109 ILE A N 1
ATOM 877 C CA . ILE A 1 109 ? 5.999 -1.605 -0.323 1.00 97.50 109 ILE A CA 1
ATOM 878 C C . ILE A 1 109 ? 5.434 -0.247 0.129 1.00 97.50 109 ILE A C 1
ATOM 880 O O . ILE A 1 109 ? 5.386 0.011 1.336 1.00 97.50 109 ILE A O 1
ATOM 884 N N . PRO A 1 110 ? 5.026 0.644 -0.796 1.00 98.00 110 PRO A N 1
ATOM 885 C CA . PRO A 1 110 ? 4.590 2.002 -0.473 1.00 98.00 110 PRO A CA 1
ATOM 886 C C . PRO A 1 110 ? 3.473 2.068 0.574 1.00 98.00 110 PRO A C 1
ATOM 888 O O . PRO A 1 110 ? 3.519 2.914 1.461 1.00 98.00 110 PRO A O 1
ATOM 891 N N . GLU A 1 111 ? 2.482 1.174 0.514 1.00 98.31 111 GLU A N 1
ATOM 892 C CA . GLU A 1 111 ? 1.362 1.178 1.470 1.00 98.31 111 GLU A CA 1
ATOM 893 C C . GLU A 1 111 ? 1.829 0.875 2.902 1.00 98.31 111 GLU A C 1
ATOM 895 O O . GLU A 1 111 ? 1.404 1.529 3.853 1.00 98.31 111 GLU A O 1
ATOM 900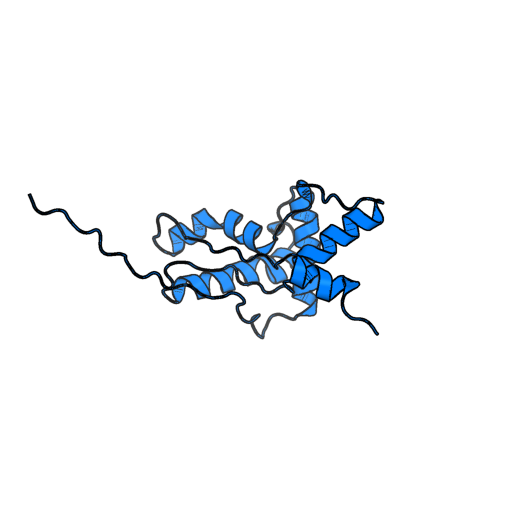 N N . VAL A 1 112 ? 2.771 -0.062 3.055 1.00 97.94 112 VAL A N 1
ATOM 901 C CA . VAL A 1 112 ? 3.392 -0.384 4.349 1.00 97.94 112 VAL A CA 1
ATOM 902 C C . VAL A 1 112 ? 4.240 0.789 4.846 1.00 97.94 112 VAL A C 1
ATOM 904 O O . VAL A 1 112 ? 4.240 1.075 6.042 1.00 97.94 112 VAL A O 1
ATOM 907 N N . ALA A 1 113 ? 4.924 1.507 3.949 1.00 97.56 113 ALA A N 1
ATOM 908 C CA . ALA A 1 113 ? 5.671 2.711 4.311 1.00 97.56 113 ALA A CA 1
ATOM 909 C C . ALA A 1 113 ? 4.749 3.819 4.855 1.00 97.56 113 ALA A C 1
ATOM 911 O O . ALA A 1 113 ? 5.075 4.424 5.877 1.00 97.56 113 ALA A O 1
ATOM 912 N N . VAL A 1 114 ? 3.577 4.027 4.240 1.00 97.88 114 VAL A N 1
ATOM 913 C CA . VAL A 1 114 ? 2.548 4.955 4.747 1.00 97.88 114 VAL A CA 1
ATOM 914 C C . VAL A 1 114 ? 2.091 4.540 6.143 1.00 97.88 114 VAL A C 1
ATOM 916 O O . VAL A 1 114 ? 2.179 5.346 7.068 1.00 97.88 114 VAL A O 1
ATOM 919 N N . ILE A 1 115 ? 1.687 3.278 6.327 1.00 97.94 115 ILE A N 1
ATOM 920 C CA . ILE A 1 115 ? 1.243 2.761 7.633 1.00 97.94 115 ILE A CA 1
ATOM 921 C C . ILE A 1 115 ? 2.329 2.960 8.693 1.00 97.94 115 ILE A C 1
ATOM 923 O O . ILE A 1 115 ? 2.044 3.445 9.784 1.00 97.94 115 ILE A O 1
ATOM 927 N N . LYS A 1 116 ? 3.587 2.649 8.363 1.00 97.06 116 LYS A N 1
ATOM 928 C CA . LYS A 1 116 ? 4.723 2.840 9.270 1.00 97.06 116 LYS A CA 1
ATOM 929 C C . LYS A 1 116 ? 4.919 4.311 9.647 1.00 97.06 116 LYS A C 1
ATOM 931 O O . LYS A 1 116 ? 5.174 4.595 10.814 1.00 97.06 116 LYS A O 1
ATOM 936 N N . SER A 1 117 ? 4.789 5.235 8.693 1.00 95.81 117 SER A N 1
ATOM 937 C CA . SER A 1 117 ? 4.922 6.677 8.954 1.00 95.81 117 SER A CA 1
ATOM 938 C C . SER A 1 117 ? 3.800 7.241 9.834 1.00 95.81 117 SER A C 1
ATOM 940 O O . SER A 1 117 ? 4.032 8.170 10.602 1.00 95.81 117 SER A O 1
ATOM 942 N N . GLU A 1 118 ? 2.607 6.644 9.780 1.00 96.38 118 GLU A N 1
ATOM 943 C CA . GLU A 1 118 ? 1.437 7.058 10.561 1.00 96.38 118 GLU A CA 1
ATOM 944 C C . GLU A 1 118 ? 1.244 6.216 11.835 1.00 96.38 118 GLU A C 1
ATOM 946 O O . GLU A 1 118 ? 0.318 6.479 12.597 1.00 96.38 118 GLU A O 1
ATOM 951 N N . ALA A 1 119 ? 2.112 5.232 12.103 1.00 95.81 119 ALA A N 1
ATOM 952 C CA . ALA A 1 119 ? 1.921 4.225 13.150 1.00 95.81 119 ALA A CA 1
ATOM 953 C C . ALA A 1 119 ? 1.641 4.833 14.530 1.00 95.81 119 ALA A C 1
ATOM 955 O O . ALA A 1 119 ? 0.706 4.413 15.203 1.00 95.81 119 ALA A O 1
ATOM 956 N N . ARG A 1 120 ? 2.395 5.869 14.923 1.00 96.88 120 ARG A N 1
ATOM 957 C CA . ARG A 1 120 ? 2.189 6.572 16.199 1.00 96.88 120 ARG A CA 1
ATOM 958 C C . ARG A 1 120 ? 0.783 7.164 16.299 1.00 96.88 120 ARG A C 1
ATOM 960 O O . ARG A 1 120 ? 0.086 6.931 17.277 1.00 96.88 120 ARG A O 1
ATOM 967 N N . ARG A 1 121 ? 0.365 7.886 15.261 1.00 96.44 121 ARG A N 1
ATOM 968 C CA . ARG A 1 121 ? -0.949 8.526 15.201 1.00 96.44 121 ARG A CA 1
ATOM 969 C C . ARG A 1 121 ? -2.074 7.492 15.149 1.00 96.44 121 ARG A C 1
ATOM 971 O O . ARG A 1 121 ? -3.107 7.691 15.769 1.00 96.44 121 ARG A O 1
ATOM 978 N N . LEU A 1 122 ? -1.877 6.386 14.431 1.00 96.56 122 LEU A N 1
ATOM 979 C CA . LEU A 1 122 ? -2.840 5.285 14.381 1.00 96.56 122 LEU A CA 1
ATOM 980 C C . LEU A 1 122 ? -3.003 4.618 15.753 1.00 96.56 122 LEU A C 1
ATOM 982 O O . LEU A 1 122 ? -4.130 4.353 16.150 1.00 96.56 122 LEU A O 1
ATOM 986 N N . CYS A 1 123 ? -1.907 4.386 16.480 1.00 96.81 123 CYS A N 1
ATOM 987 C CA . CYS A 1 123 ? -1.934 3.879 17.853 1.00 96.81 123 CYS A CA 1
ATOM 988 C C . CYS A 1 123 ? -2.691 4.822 18.801 1.00 96.81 123 CYS A C 1
ATOM 990 O O . CYS A 1 123 ? -3.543 4.364 19.553 1.00 96.81 123 CYS A O 1
ATOM 992 N N . GLU A 1 124 ? -2.428 6.132 18.724 1.00 97.25 124 GLU A N 1
ATOM 993 C CA . GLU A 1 124 ? -3.137 7.154 19.510 1.00 97.25 124 GLU A CA 1
ATOM 994 C C . GLU A 1 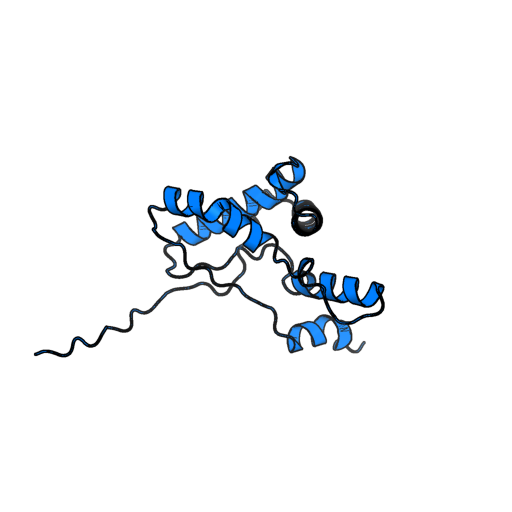124 ? -4.641 7.192 19.179 1.00 97.25 124 GLU A C 1
ATOM 996 O O . GLU A 1 124 ? -5.472 7.222 20.081 1.00 97.25 124 GLU A O 1
ATOM 1001 N N . GLU A 1 125 ? -5.009 7.142 17.894 1.00 96.00 125 GLU A N 1
ATOM 1002 C CA . GLU A 1 125 ? -6.412 7.147 17.445 1.00 96.00 125 GLU A CA 1
ATOM 1003 C C . GLU A 1 125 ? -7.174 5.852 17.800 1.00 96.00 125 GLU A C 1
ATOM 1005 O O . GLU A 1 125 ? -8.405 5.868 17.848 1.00 96.00 125 GLU A O 1
ATOM 1010 N N . LEU A 1 126 ? -6.468 4.738 18.021 1.00 95.31 126 LEU A N 1
ATOM 1011 C CA . LEU A 1 126 ? -7.040 3.422 18.339 1.00 95.31 126 LEU A CA 1
ATOM 1012 C C . LEU A 1 126 ? -6.899 3.030 19.818 1.00 95.31 126 LEU A C 1
ATOM 1014 O O . LEU A 1 126 ? -7.328 1.936 20.174 1.00 95.31 126 LEU A O 1
ATOM 1018 N N . ASP A 1 127 ? -6.301 3.889 20.650 1.00 95.62 127 ASP A N 1
ATOM 1019 C CA . ASP A 1 127 ? -5.948 3.594 22.047 1.00 95.62 127 ASP A CA 1
ATOM 1020 C C . ASP A 1 127 ? -5.193 2.256 22.196 1.00 95.62 127 ASP A C 1
ATOM 1022 O O . ASP A 1 127 ? -5.520 1.390 23.006 1.00 95.62 127 ASP A O 1
ATOM 1026 N N . ALA A 1 128 ? -4.186 2.056 21.339 1.00 94.50 128 ALA A N 1
ATOM 1027 C CA . ALA A 1 128 ? -3.420 0.818 21.253 1.00 94.50 128 ALA A CA 1
ATOM 1028 C C . ALA A 1 128 ? -1.921 1.070 21.453 1.00 94.50 128 ALA A C 1
ATOM 1030 O O . ALA A 1 128 ? -1.348 1.986 20.870 1.00 94.50 128 ALA A O 1
ATOM 1031 N N . GLU A 1 129 ? -1.242 0.202 22.210 1.00 95.00 129 GLU A N 1
ATOM 1032 C CA . GLU A 1 129 ? 0.223 0.264 22.361 1.00 95.00 129 GLU A CA 1
ATOM 1033 C C . GLU A 1 129 ? 0.934 -0.004 21.022 1.00 95.00 129 GLU A C 1
ATOM 1035 O O . GLU A 1 129 ? 1.921 0.644 20.669 1.00 95.00 129 GLU A O 1
ATOM 1040 N N . ARG A 1 130 ? 0.416 -0.965 20.251 1.00 94.69 130 ARG A N 1
ATOM 1041 C CA . ARG A 1 130 ? 0.930 -1.354 18.935 1.00 94.69 130 ARG A CA 1
ATOM 1042 C C . ARG A 1 130 ? -0.176 -1.960 18.083 1.00 94.69 130 ARG A C 1
ATOM 1044 O O . ARG A 1 130 ? -1.091 -2.583 18.612 1.00 94.69 130 ARG A O 1
ATOM 1051 N N . ILE A 1 131 ? -0.016 -1.869 16.767 1.00 95.50 131 ILE A N 1
ATOM 1052 C CA . ILE A 1 131 ? -0.904 -2.504 15.788 1.00 95.50 131 ILE A CA 1
ATOM 1053 C C . ILE A 1 131 ? -0.120 -3.630 15.100 1.00 95.50 131 ILE A C 1
ATOM 1055 O O . ILE A 1 131 ? 0.810 -3.339 14.342 1.00 95.50 131 ILE A O 1
ATOM 1059 N N . PRO A 1 132 ? -0.431 -4.912 15.365 1.00 94.75 132 PRO A N 1
ATOM 1060 C CA . PRO A 1 132 ? 0.152 -6.024 14.624 1.00 94.75 132 PRO A CA 1
ATOM 1061 C C . PRO A 1 132 ? -0.219 -5.928 13.139 1.00 94.75 132 PRO A C 1
ATOM 1063 O O . PRO A 1 132 ? -1.397 -5.869 12.788 1.00 94.75 132 PRO A O 1
ATOM 1066 N N . LEU A 1 133 ? 0.795 -5.922 12.270 1.00 96.12 133 LEU A N 1
ATOM 1067 C CA . LEU A 1 133 ? 0.628 -5.817 10.822 1.00 96.12 133 LEU A CA 1
ATOM 1068 C C . LEU A 1 133 ? 1.059 -7.118 10.142 1.00 96.12 133 LEU A C 1
ATOM 1070 O O . LEU A 1 133 ? 2.225 -7.513 10.227 1.00 96.12 133 LEU A O 1
ATOM 1074 N N . ARG A 1 134 ? 0.144 -7.746 9.404 1.00 96.06 134 ARG A N 1
ATOM 1075 C CA . ARG A 1 134 ? 0.464 -8.827 8.468 1.00 96.06 134 ARG A CA 1
ATOM 1076 C C . ARG A 1 134 ? 0.891 -8.227 7.129 1.00 96.06 134 ARG A C 1
ATOM 1078 O O . ARG A 1 134 ? 0.149 -7.462 6.521 1.00 96.06 134 ARG A O 1
ATOM 1085 N N . VAL A 1 135 ? 2.074 -8.600 6.641 1.00 95.69 135 VAL A N 1
ATOM 1086 C CA . VAL A 1 135 ? 2.563 -8.199 5.313 1.00 95.69 135 VAL A CA 1
ATOM 1087 C C . VAL A 1 135 ? 2.506 -9.402 4.375 1.00 95.69 135 VAL A C 1
ATOM 1089 O O . VAL A 1 135 ? 3.278 -10.345 4.528 1.00 95.69 135 VAL A O 1
ATOM 1092 N N . CYS A 1 136 ? 1.602 -9.377 3.395 1.00 93.12 136 CYS A N 1
ATOM 1093 C CA . CYS A 1 136 ? 1.601 -10.360 2.312 1.00 93.12 136 CYS A CA 1
ATOM 1094 C C . CYS A 1 136 ? 2.670 -10.064 1.262 1.00 93.12 136 CYS A C 1
ATOM 1096 O O . CYS A 1 136 ? 2.818 -8.929 0.797 1.00 93.12 136 CYS A O 1
ATOM 1098 N N . VAL A 1 137 ? 3.347 -11.136 0.855 1.00 93.75 137 VAL A N 1
ATOM 1099 C CA . VAL A 1 137 ? 4.336 -11.173 -0.220 1.00 93.75 137 VAL A CA 1
ATOM 1100 C C . VAL A 1 137 ? 3.890 -12.220 -1.232 1.00 93.75 137 VAL A C 1
ATOM 1102 O O . VAL A 1 137 ? 3.528 -13.334 -0.853 1.00 93.75 137 VAL A O 1
ATOM 1105 N N . THR A 1 138 ? 3.912 -11.864 -2.514 1.00 94.19 138 THR A N 1
ATOM 1106 C CA . THR A 1 138 ? 3.590 -12.802 -3.593 1.00 94.19 138 THR A CA 1
ATOM 1107 C C . THR A 1 138 ? 4.706 -13.832 -3.713 1.00 94.19 138 THR A C 1
ATOM 1109 O O . THR A 1 138 ? 5.880 -13.475 -3.811 1.00 94.19 138 THR A O 1
ATOM 1112 N N . GLY A 1 139 ? 4.345 -15.116 -3.693 1.00 94.62 139 GLY A N 1
ATOM 1113 C CA . GLY A 1 139 ? 5.314 -16.204 -3.787 1.00 94.62 139 GLY A CA 1
ATOM 1114 C C . GLY A 1 139 ? 6.105 -16.166 -5.104 1.00 94.62 139 GLY A C 1
ATOM 1115 O O . GLY A 1 139 ? 5.560 -15.780 -6.139 1.00 94.62 139 GLY A O 1
ATOM 1116 N N . PRO A 1 140 ? 7.376 -16.603 -5.110 1.00 93.06 140 PRO A N 1
ATOM 1117 C CA . PRO A 1 140 ? 8.230 -16.516 -6.296 1.00 93.06 140 PRO A CA 1
ATOM 1118 C C . PRO A 1 140 ? 7.706 -17.340 -7.480 1.00 93.06 140 PRO A C 1
ATOM 1120 O O . PRO A 1 140 ? 7.866 -16.928 -8.625 1.00 93.06 140 PRO A O 1
ATOM 1123 N N . PHE A 1 141 ? 7.043 -18.472 -7.219 1.00 93.50 141 PHE A N 1
ATOM 1124 C CA . PHE A 1 141 ? 6.435 -19.292 -8.270 1.00 93.50 141 PHE A CA 1
ATOM 1125 C C . PHE A 1 141 ? 5.269 -18.572 -8.964 1.00 93.50 141 PHE A C 1
ATOM 1127 O O . PHE A 1 141 ? 5.188 -18.577 -10.187 1.00 93.50 141 PHE A O 1
ATOM 1134 N N . GLU A 1 142 ? 4.426 -17.879 -8.195 1.00 93.31 142 GLU A N 1
ATOM 1135 C CA . GLU A 1 142 ? 3.329 -17.063 -8.731 1.00 93.31 142 GLU A CA 1
ATOM 1136 C C . GLU A 1 142 ? 3.865 -15.903 -9.584 1.00 93.31 142 GLU A C 1
ATOM 1138 O O . GLU A 1 142 ? 3.380 -15.654 -10.686 1.00 93.31 142 GLU A O 1
ATOM 1143 N N . LEU A 1 143 ? 4.926 -15.229 -9.119 1.00 92.94 143 LEU A N 1
ATOM 1144 C CA . LEU A 1 143 ? 5.590 -14.177 -9.895 1.00 92.94 143 LEU A CA 1
ATOM 1145 C C . LEU A 1 143 ? 6.187 -14.720 -11.202 1.00 92.94 143 LEU A C 1
ATOM 1147 O O . LEU A 1 143 ? 6.060 -14.078 -12.242 1.00 92.94 143 LEU A O 1
ATOM 1151 N N . TYR A 1 144 ? 6.812 -15.900 -11.171 1.00 90.38 144 TYR A N 1
ATOM 1152 C CA . TYR A 1 144 ? 7.351 -16.547 -12.369 1.00 90.38 144 TYR A CA 1
ATOM 1153 C C . TYR A 1 144 ? 6.255 -16.865 -13.393 1.00 90.38 144 TYR A C 1
ATOM 1155 O O . TYR A 1 144 ? 6.399 -16.524 -14.570 1.00 90.38 144 TYR A O 1
ATOM 1163 N N . LEU A 1 145 ? 5.148 -17.471 -12.951 1.00 90.38 145 LEU A N 1
ATOM 1164 C CA . LEU A 1 145 ? 4.021 -17.788 -13.829 1.00 90.38 145 LEU A CA 1
ATOM 1165 C C . LEU A 1 145 ? 3.438 -16.531 -14.478 1.00 90.38 145 LEU A C 1
ATOM 1167 O O . LEU A 1 145 ? 3.189 -16.535 -15.680 1.00 90.38 145 LEU A O 1
ATOM 1171 N N . ALA A 1 146 ? 3.296 -15.448 -13.712 1.00 83.69 146 ALA A N 1
ATOM 1172 C CA . ALA A 1 146 ? 2.763 -14.184 -14.209 1.00 83.69 146 ALA A CA 1
ATOM 1173 C C . ALA A 1 146 ? 3.684 -13.453 -15.203 1.00 83.69 146 ALA A C 1
ATOM 1175 O O . ALA A 1 146 ? 3.191 -12.686 -16.026 1.00 83.69 146 ALA A O 1
ATOM 1176 N N . MET A 1 147 ? 5.005 -13.636 -15.109 1.00 80.44 147 MET A N 1
ATOM 1177 C CA . MET A 1 147 ? 5.977 -12.936 -15.964 1.00 80.44 147 MET A CA 1
ATOM 1178 C C . MET A 1 147 ? 6.401 -13.735 -17.199 1.00 80.44 147 MET A C 1
ATOM 1180 O O . MET A 1 147 ? 6.685 -13.148 -18.238 1.00 80.44 147 MET A O 1
ATOM 1184 N N . VAL A 1 148 ? 6.532 -15.056 -17.061 1.00 80.50 148 VAL A N 1
ATOM 1185 C CA . VAL A 1 148 ? 7.198 -15.925 -18.047 1.00 80.50 148 VAL A CA 1
ATOM 1186 C C . VAL A 1 148 ? 6.354 -17.155 -18.375 1.00 80.50 148 VAL A C 1
ATOM 1188 O O . VAL A 1 148 ? 6.350 -17.610 -19.514 1.00 80.50 148 VAL A O 1
ATOM 1191 N N . GLY A 1 149 ? 5.663 -17.712 -17.375 1.00 65.69 149 GLY A N 1
ATOM 1192 C CA . GLY A 1 149 ? 5.030 -19.032 -17.455 1.00 65.69 149 GLY A CA 1
ATOM 1193 C C . GLY A 1 149 ? 3.711 -19.102 -18.228 1.00 65.69 149 GLY A C 1
ATOM 1194 O O . GLY A 1 149 ? 3.204 -20.201 -18.441 1.00 65.69 149 GLY A O 1
ATOM 1195 N N . THR A 1 150 ? 3.152 -17.978 -18.676 1.00 60.81 150 THR A N 1
ATOM 1196 C CA . THR A 1 150 ? 2.077 -17.983 -19.675 1.00 60.81 150 THR A CA 1
ATOM 1197 C C . THR A 1 150 ? 2.685 -18.247 -21.050 1.00 60.81 150 THR A C 1
ATOM 1199 O O . THR A 1 150 ? 2.995 -17.319 -21.795 1.00 60.81 150 THR A O 1
ATOM 1202 N N . THR A 1 151 ? 2.901 -19.520 -21.383 1.00 53.50 151 THR A N 1
ATOM 1203 C CA . THR A 1 151 ? 3.104 -19.932 -22.777 1.00 53.50 151 THR A CA 1
ATOM 1204 C C . THR A 1 151 ? 1.900 -19.479 -23.604 1.00 53.50 151 THR A C 1
ATOM 1206 O O . THR A 1 151 ? 0.761 -19.731 -23.205 1.00 53.50 151 THR A O 1
ATOM 1209 N N . ALA A 1 152 ? 2.182 -18.763 -24.697 1.00 53.25 152 ALA A N 1
ATOM 1210 C CA . ALA A 1 152 ? 1.215 -18.367 -25.720 1.00 53.25 152 ALA A CA 1
ATOM 1211 C C . ALA A 1 152 ? 0.498 -19.574 -26.343 1.00 53.25 152 ALA A C 1
ATOM 1213 O O . ALA A 1 152 ? 1.117 -20.664 -26.391 1.00 53.25 152 ALA A O 1
#

Radius of gyration: 18.05 Å; chains: 1; bounding box: 37×42×68 Å

Sequence (152 aa):
MASVIKSMQVLVDDVGSFPLPDFVERKAFEKAYAMARARIVEGKDPKDDEFLLRNFHNVVKASFMAKCKAGLDVVNYPQHYDIRRQFTEVIHKAMERGTYIVDYRDAVIPEVAVIKSEARRLCEELDAERIPLRVCVTGPFELYLAMVGTTA

pLDDT: mean 92.09, std 11.49, range [41.47, 98.62]

Secondary structure (DSSP, 8-state):
--------PPPPB--SPPPPPTTS-HHHHHHHHHHHHHHHHTT--GGGSHHHIIIIIHHHHHHHHHHHTTT-SBEEP---S-TTHHHHHHHHHHHHTT-S---GGG---HHHHHHHHHHHHHHHHHT-S---EE-----HHHHHIIIII---